Protein AF-A0A957XP35-F1 (afdb_monomer)

Sequence (167 aa):
SVAVTVGDAKPIFTEHIADAASSRKVGYGLDSGVEMGPVITKESQERIEGLIAKGAQEGANVLVDGRGKRVTGYENGYFVHPTILDDVNPGGEIAKTEIFGPVLSLMHATDVDEAIALVNNRAYGNQASIFTSSGAVARKFRHEVDAGNVGINIGVAAPMAYFPFSG

Foldseek 3Di:
DEDEAEAPRVPVVLVVVLVVQQPAAEDDPVDPRHDHYADDDLVLLVLLLVLVVQQVVQPWDWSDAQPPDADPPPRVTRHGGAIETEQGDLVDPSVADDSVDNYYYYHYHHHLVRVLVSQQSYPDAQEDEDEDPDPVSLVCSVVRHRHPFYYYNDDDRDDDPVDDRGD

Secondary structure (DSSP, 8-state):
-EEEEETTHHHHHHHHHHHHHHT--BS-TTSTT--B---S-HHHHHHHHHHHHHHHHTT-EEEE--TT---TT-TTS-----EEEES--TTSHHHHS---SSEEEEEEESSHHHHHHHHHSSS--SEEEE--S-HHHHHHHHHH---SEEEES-S--PPPTTS----

pLDDT: mean 96.6, std 2.69, range [80.69, 98.81]

Mean predicted aligned error: 2.86 Å

Radius of gyration: 16.82 Å; Cα contacts (8 Å, |Δi|>4): 288; chains: 1; bounding box: 41×33×40 Å

Structure (mmCIF, N/CA/C/O backbone):
data_AF-A0A957XP35-F1
#
_entry.id   AF-A0A957XP35-F1
#
loop_
_atom_site.group_PDB
_atom_site.id
_atom_site.type_symbol
_atom_site.label_atom_id
_atom_site.label_alt_id
_atom_site.label_comp_id
_atom_site.label_asym_id
_atom_site.label_entity_id
_atom_site.label_seq_id
_atom_site.pdbx_PDB_ins_code
_atom_site.Cartn_x
_atom_site.Cartn_y
_atom_site.Cartn_z
_atom_site.occupancy
_atom_site.B_iso_or_equiv
_atom_site.auth_seq_id
_atom_site.auth_comp_id
_atom_site.auth_asym_id
_atom_site.auth_atom_id
_atom_site.pdbx_PDB_model_num
ATOM 1 N N . SER A 1 1 ? 0.985 1.508 2.612 1.00 87.75 1 SER A N 1
ATOM 2 C CA . SER A 1 1 ? 1.912 0.934 1.609 1.00 87.75 1 SER A CA 1
ATOM 3 C C . SER A 1 1 ? 1.555 1.490 0.241 1.00 87.75 1 SER A C 1
ATOM 5 O O . SER A 1 1 ? 0.508 2.122 0.122 1.00 87.75 1 SER A O 1
ATOM 7 N N . VAL A 1 2 ? 2.403 1.289 -0.773 1.00 96.44 2 VAL A N 1
ATOM 8 C CA . VAL A 1 2 ? 2.117 1.720 -2.150 1.00 96.44 2 VAL A CA 1
ATOM 9 C C . VAL A 1 2 ? 2.261 0.540 -3.099 1.00 96.44 2 VAL A C 1
ATOM 11 O O . VAL A 1 2 ? 3.255 -0.178 -3.024 1.00 96.44 2 VAL A O 1
ATOM 14 N N . ALA A 1 3 ? 1.271 0.341 -3.965 1.00 97.69 3 ALA A N 1
ATOM 15 C CA . ALA A 1 3 ? 1.340 -0.589 -5.083 1.00 97.69 3 ALA A CA 1
ATOM 16 C C . ALA A 1 3 ? 1.424 0.205 -6.389 1.00 97.69 3 ALA A C 1
ATOM 18 O O . ALA A 1 3 ? 0.659 1.144 -6.601 1.00 97.69 3 ALA A O 1
ATOM 19 N N . VAL A 1 4 ? 2.360 -0.179 -7.256 1.00 98.25 4 VAL A N 1
ATOM 20 C CA . VAL A 1 4 ? 2.531 0.424 -8.580 1.00 98.25 4 VAL A CA 1
ATOM 21 C C . VAL A 1 4 ? 2.103 -0.599 -9.625 1.00 98.25 4 VAL A C 1
ATOM 23 O O . VAL A 1 4 ? 2.729 -1.650 -9.754 1.00 98.25 4 VAL A O 1
ATOM 26 N N . THR A 1 5 ? 1.026 -0.325 -10.356 1.00 98.38 5 THR A N 1
ATOM 27 C CA . THR A 1 5 ? 0.616 -1.175 -11.484 1.00 98.38 5 THR A CA 1
ATOM 28 C C . THR A 1 5 ? 1.374 -0.762 -12.738 1.00 98.38 5 THR A C 1
ATOM 30 O O . THR A 1 5 ? 1.548 0.435 -12.960 1.00 98.38 5 THR A O 1
ATOM 33 N N . VAL A 1 6 ? 1.753 -1.717 -13.588 1.00 98.38 6 VAL A N 1
ATOM 34 C CA . VAL A 1 6 ? 2.507 -1.449 -14.822 1.00 98.38 6 VAL A CA 1
ATOM 35 C C . VAL A 1 6 ? 1.667 -1.777 -16.053 1.00 98.38 6 VAL A C 1
ATOM 37 O O . VAL A 1 6 ? 1.181 -2.904 -16.176 1.00 98.38 6 VAL A O 1
ATOM 40 N N . GLY A 1 7 ? 1.507 -0.809 -16.957 1.00 97.12 7 GLY A N 1
ATOM 41 C CA . GLY A 1 7 ? 0.762 -0.963 -18.208 1.00 97.12 7 GLY A CA 1
ATOM 42 C C . GLY A 1 7 ? -0.651 -1.512 -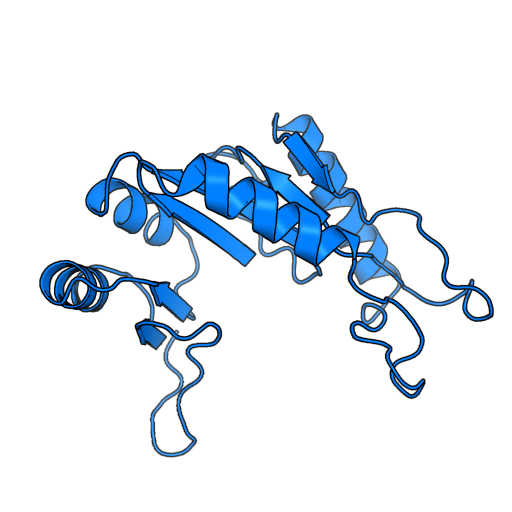17.987 1.00 97.12 7 GLY A C 1
ATOM 43 O O . GLY A 1 7 ? -1.409 -1.016 -17.150 1.00 97.12 7 GLY A O 1
ATOM 44 N N . ASP A 1 8 ? -0.983 -2.590 -18.696 1.00 96.56 8 ASP A N 1
ATOM 45 C CA . ASP A 1 8 ? -2.318 -3.206 -18.693 1.00 96.56 8 ASP A CA 1
ATOM 46 C C . ASP A 1 8 ? -2.717 -3.855 -17.355 1.00 96.56 8 ASP A C 1
ATOM 48 O O . ASP A 1 8 ? -3.860 -4.281 -17.185 1.00 96.56 8 ASP A O 1
ATOM 52 N N . ALA A 1 9 ? -1.810 -3.914 -16.373 1.00 97.25 9 ALA A N 1
ATOM 53 C CA . ALA A 1 9 ? -2.146 -4.391 -15.036 1.00 97.25 9 ALA A CA 1
ATOM 54 C C . ALA A 1 9 ? -3.097 -3.441 -14.290 1.00 97.25 9 ALA A C 1
ATOM 56 O O . ALA A 1 9 ? -3.816 -3.905 -13.406 1.00 97.25 9 ALA A O 1
ATOM 57 N N . LYS A 1 10 ? -3.113 -2.139 -14.630 1.00 97.62 10 LYS A N 1
ATOM 58 C CA . LYS A 1 10 ? -3.917 -1.113 -13.941 1.00 97.62 10 LYS A CA 1
ATOM 59 C C . LYS A 1 10 ? -5.382 -1.529 -13.733 1.00 97.62 10 LYS A C 1
ATOM 61 O O . LYS A 1 10 ? -5.773 -1.663 -12.578 1.00 97.62 10 LYS A O 1
ATOM 66 N N . PRO A 1 11 ? -6.196 -1.750 -14.784 1.00 97.12 11 PRO A N 1
ATOM 67 C CA . PRO A 1 11 ? -7.628 -1.992 -14.612 1.00 97.12 11 PRO A CA 1
ATOM 68 C C . PRO A 1 11 ? -7.916 -3.234 -13.760 1.00 97.12 11 PRO A C 1
ATOM 70 O O . PRO A 1 11 ? -8.634 -3.144 -12.768 1.00 97.12 11 PRO A O 1
ATOM 73 N N . ILE A 1 12 ? -7.297 -4.366 -14.107 1.00 97.44 12 ILE A N 1
ATOM 74 C CA . ILE A 1 12 ? -7.547 -5.660 -13.459 1.00 97.44 12 ILE A CA 1
ATOM 75 C C . ILE A 1 12 ? -7.100 -5.627 -11.993 1.00 97.44 12 ILE A C 1
ATOM 77 O O . ILE A 1 12 ? -7.814 -6.097 -11.109 1.00 97.44 12 ILE A O 1
ATOM 81 N N . PHE A 1 13 ? -5.920 -5.069 -11.709 1.00 98.19 13 PHE A N 1
ATOM 82 C CA . PHE A 1 13 ? -5.415 -5.012 -10.341 1.00 98.19 13 PHE A CA 1
ATOM 83 C C . PHE A 1 13 ? -6.251 -4.074 -9.469 1.00 98.19 13 PHE A C 1
ATOM 85 O O . PHE A 1 13 ? -6.608 -4.458 -8.356 1.00 98.19 13 PHE A O 1
ATOM 92 N N . THR A 1 14 ? -6.570 -2.873 -9.964 1.00 98.44 14 THR A N 1
ATOM 93 C CA . THR A 1 14 ? -7.348 -1.874 -9.219 1.00 98.44 14 THR A CA 1
ATOM 94 C C . THR A 1 14 ? -8.735 -2.405 -8.844 1.00 98.44 14 THR A C 1
ATOM 96 O O . THR A 1 14 ? -9.150 -2.241 -7.698 1.00 98.44 14 THR A O 1
ATOM 99 N N . GLU A 1 15 ? -9.422 -3.092 -9.761 1.00 98.06 15 GLU A N 1
ATOM 100 C CA . GLU A 1 15 ? -10.721 -3.722 -9.487 1.00 98.06 15 GLU A CA 1
ATOM 101 C C . GLU A 1 15 ? -10.600 -4.801 -8.400 1.00 98.06 15 GLU A C 1
ATOM 103 O O . GLU A 1 15 ? -11.212 -4.696 -7.336 1.00 98.06 15 GLU A O 1
ATOM 108 N N . HIS A 1 16 ? -9.731 -5.794 -8.603 1.00 98.31 16 HIS A N 1
ATOM 109 C CA . HIS A 1 16 ? -9.613 -6.913 -7.669 1.00 98.31 16 HIS A CA 1
ATOM 110 C C . HIS A 1 16 ? -9.121 -6.505 -6.278 1.00 98.31 16 HIS A C 1
ATOM 112 O O . HIS A 1 16 ? -9.540 -7.102 -5.282 1.00 98.31 16 HIS A O 1
ATOM 118 N N . ILE A 1 17 ? -8.230 -5.513 -6.173 1.00 98.19 17 ILE A N 1
ATOM 119 C CA . ILE A 1 17 ? -7.739 -5.063 -4.868 1.00 98.19 17 ILE A CA 1
ATOM 120 C C . ILE A 1 17 ? -8.793 -4.251 -4.112 1.00 98.19 17 ILE A C 1
ATOM 122 O O . ILE A 1 17 ? -8.878 -4.370 -2.888 1.00 98.19 17 ILE A O 1
ATOM 126 N N . ALA A 1 18 ? -9.621 -3.475 -4.821 1.00 98.44 18 ALA A N 1
ATOM 127 C CA . ALA A 1 18 ? -10.758 -2.776 -4.233 1.00 98.44 18 ALA A CA 1
ATOM 128 C C . ALA A 1 18 ? -11.814 -3.769 -3.731 1.00 98.44 18 ALA A C 1
ATOM 130 O O . ALA A 1 18 ? -12.233 -3.675 -2.574 1.00 98.44 18 ALA A O 1
ATOM 131 N N . ASP A 1 19 ? -12.156 -4.776 -4.536 1.00 98.38 19 ASP A N 1
ATOM 132 C CA . ASP A 1 19 ? -13.076 -5.844 -4.140 1.00 98.38 19 ASP A CA 1
ATOM 133 C C . ASP A 1 19 ? -12.573 -6.572 -2.893 1.00 98.38 19 ASP A C 1
ATOM 135 O O . ASP A 1 19 ? -13.279 -6.639 -1.883 1.00 98.38 19 ASP A O 1
ATOM 139 N N . ALA A 1 20 ? -11.317 -7.030 -2.917 1.00 98.12 20 ALA A N 1
ATOM 140 C CA . ALA A 1 20 ? -10.704 -7.723 -1.792 1.00 98.12 20 ALA A CA 1
ATOM 141 C C . ALA A 1 20 ? -10.678 -6.859 -0.523 1.00 98.12 20 ALA A C 1
ATOM 143 O O . ALA A 1 20 ? -10.928 -7.369 0.568 1.00 98.12 20 ALA A O 1
ATOM 144 N N . ALA A 1 21 ? -10.391 -5.559 -0.640 1.00 98.25 21 ALA A N 1
ATOM 145 C CA . ALA A 1 21 ? -10.410 -4.633 0.489 1.00 98.25 21 ALA A CA 1
ATOM 146 C C . ALA A 1 21 ? -11.827 -4.432 1.045 1.00 98.25 21 ALA A C 1
ATOM 148 O O . ALA A 1 21 ? -12.009 -4.414 2.263 1.00 98.25 21 ALA A O 1
ATOM 149 N N . SER A 1 22 ? -12.831 -4.320 0.172 1.00 97.62 22 SER A N 1
ATOM 150 C CA . SER A 1 22 ? -14.226 -4.096 0.560 1.00 97.62 22 SER A CA 1
ATOM 151 C C . SER A 1 22 ? -14.850 -5.292 1.291 1.00 97.62 22 SER A C 1
ATOM 153 O O . SER A 1 22 ? -15.688 -5.099 2.172 1.00 97.62 22 SER A O 1
ATOM 155 N N . SER A 1 23 ? -14.414 -6.517 0.972 1.00 97.06 23 SER A N 1
ATOM 156 C CA . SER A 1 23 ? -14.955 -7.754 1.547 1.00 97.06 23 SER A CA 1
ATOM 157 C C . SER A 1 23 ? -14.281 -8.197 2.850 1.00 97.06 23 SER A C 1
ATOM 159 O O . SER A 1 23 ? -14.735 -9.163 3.466 1.00 97.06 23 SER A O 1
ATOM 161 N N . ARG A 1 24 ? -13.189 -7.542 3.266 1.00 97.19 24 ARG A N 1
ATOM 162 C CA . ARG A 1 24 ? -12.431 -7.910 4.473 1.00 97.19 24 ARG A CA 1
ATOM 163 C C . ARG A 1 24 ? -13.280 -7.776 5.731 1.00 97.19 24 ARG A C 1
ATOM 165 O O . ARG A 1 24 ? -13.844 -6.718 6.013 1.00 97.19 24 ARG A O 1
ATOM 172 N N . LYS A 1 25 ? -13.285 -8.826 6.550 1.00 97.25 25 LYS A N 1
ATOM 173 C CA . LYS A 1 25 ? -13.982 -8.828 7.842 1.00 97.25 25 LYS A CA 1
ATOM 174 C C . LYS A 1 25 ? -13.139 -8.157 8.924 1.00 97.25 25 LYS A C 1
ATOM 176 O O . LYS A 1 25 ? -12.152 -8.724 9.393 1.00 97.25 25 LYS A O 1
ATOM 181 N N . VAL A 1 26 ? -13.548 -6.958 9.331 1.00 98.00 26 VAL A N 1
ATOM 182 C CA . VAL A 1 26 ? -12.927 -6.204 10.430 1.00 98.00 26 VAL A CA 1
ATOM 183 C C . VAL A 1 26 ? -13.683 -6.463 11.729 1.00 98.00 26 VAL A C 1
ATOM 185 O O . VAL A 1 26 ? -14.911 -6.391 11.752 1.00 98.00 26 VAL A O 1
ATOM 188 N N . GLY A 1 27 ? -12.969 -6.757 12.814 1.00 97.69 27 GLY A N 1
ATOM 189 C CA . GLY A 1 27 ? -13.602 -7.052 14.097 1.00 97.69 27 GLY A CA 1
ATOM 190 C C . GLY A 1 27 ? -12.624 -7.360 15.224 1.00 97.69 27 GLY A C 1
ATOM 191 O O . GLY A 1 27 ? -11.437 -7.039 15.151 1.00 97.69 27 GLY A O 1
ATOM 192 N N . TYR A 1 28 ? -13.120 -7.985 16.290 1.00 96.50 28 TYR A N 1
ATOM 193 C CA . TYR A 1 28 ? -12.276 -8.419 17.396 1.00 96.50 28 TYR A CA 1
ATOM 194 C C . TYR A 1 28 ? -11.393 -9.594 16.976 1.00 96.50 28 TYR A C 1
ATOM 196 O O . TYR A 1 28 ? -11.875 -10.610 16.491 1.00 96.50 28 TYR A O 1
ATOM 204 N N . GLY A 1 29 ? -10.079 -9.460 17.162 1.00 95.69 29 GLY A N 1
ATOM 205 C CA . GLY A 1 29 ? -9.103 -10.384 16.573 1.00 95.69 29 GLY A CA 1
ATOM 206 C C . GLY A 1 29 ? -9.158 -11.831 17.077 1.00 95.69 29 GLY A C 1
ATOM 207 O O . GLY A 1 29 ? -8.514 -12.683 16.474 1.00 95.69 29 GLY A O 1
ATOM 208 N N . LEU A 1 30 ? -9.889 -12.122 18.160 1.00 96.00 30 LEU A N 1
ATOM 209 C CA . LEU A 1 30 ? -10.095 -13.497 18.634 1.00 96.00 30 LEU A CA 1
ATOM 210 C C . LEU A 1 30 ? -11.367 -14.145 18.069 1.00 96.00 30 LEU A C 1
ATOM 212 O O . LEU A 1 30 ? -11.556 -15.349 18.245 1.00 96.00 30 LEU A O 1
ATOM 216 N N . ASP A 1 31 ? -12.225 -13.381 17.392 1.00 96.25 31 ASP A N 1
ATOM 217 C CA . ASP A 1 31 ? -13.447 -13.910 16.798 1.00 96.25 31 ASP A CA 1
ATOM 218 C C . ASP A 1 31 ? -13.140 -14.676 15.508 1.00 96.25 31 ASP A C 1
ATOM 220 O O . ASP A 1 31 ? -12.350 -14.260 14.656 1.00 96.25 31 ASP A O 1
ATOM 224 N N . SER A 1 32 ? -13.809 -15.817 15.338 1.00 96.62 32 SER A N 1
ATOM 225 C CA . SER A 1 32 ? -13.629 -16.651 14.152 1.00 96.62 32 SER A CA 1
ATOM 226 C C . SER A 1 32 ? -14.035 -15.904 12.880 1.00 96.62 32 SER A C 1
ATOM 228 O O . SER A 1 32 ? -15.123 -15.336 12.783 1.00 96.62 32 SER A O 1
ATOM 230 N N . GLY A 1 33 ? -13.161 -15.940 11.875 1.00 95.69 33 GLY A N 1
ATOM 231 C CA . GLY A 1 33 ? -13.403 -15.313 10.579 1.00 95.69 33 GLY A CA 1
ATOM 232 C C . GLY A 1 33 ? -13.141 -13.808 10.537 1.00 95.69 33 GLY A C 1
ATOM 233 O O . GLY A 1 33 ? -13.310 -13.232 9.466 1.00 95.69 33 GLY A O 1
ATOM 234 N N . VAL A 1 34 ? -12.720 -13.175 11.638 1.00 97.50 34 VAL A N 1
ATOM 235 C CA . VAL A 1 34 ? -12.140 -11.828 11.587 1.00 97.50 34 VAL A CA 1
ATOM 236 C C . VAL A 1 34 ? -10.774 -11.901 10.913 1.00 97.50 34 VAL A C 1
ATOM 238 O O . VAL A 1 34 ? -9.939 -12.742 11.236 1.00 97.50 34 VAL A O 1
ATOM 241 N N . GLU A 1 35 ? -10.554 -11.008 9.956 1.00 97.69 35 GLU A N 1
ATOM 242 C CA . GLU A 1 35 ? -9.339 -10.956 9.144 1.00 97.69 35 GLU A CA 1
ATOM 243 C C . GLU A 1 35 ? -8.467 -9.740 9.469 1.00 97.69 35 GLU A C 1
ATOM 245 O O . GLU A 1 35 ? -7.293 -9.707 9.104 1.00 97.69 35 GLU A O 1
ATOM 250 N N . MET A 1 36 ? -9.036 -8.723 10.121 1.00 97.75 36 MET A N 1
ATOM 251 C CA . MET A 1 36 ? -8.339 -7.489 10.469 1.00 97.75 36 MET A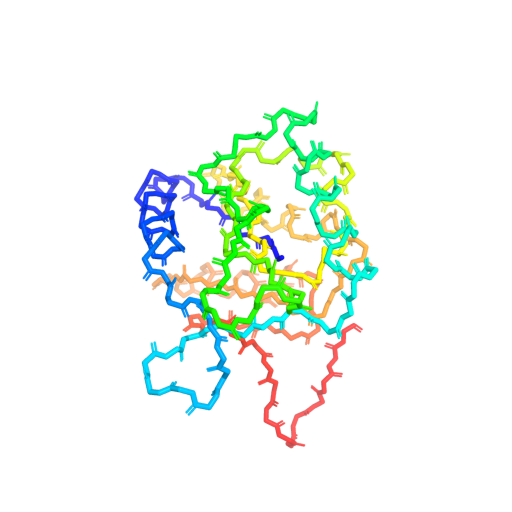 CA 1
ATOM 252 C C . MET A 1 36 ? -8.867 -6.910 11.787 1.00 97.75 36 MET A C 1
ATOM 254 O O . MET A 1 36 ? -10.074 -6.768 11.979 1.00 97.75 36 MET A O 1
ATOM 258 N N . GLY A 1 37 ? -7.945 -6.589 12.696 1.00 97.62 37 GLY A N 1
ATOM 259 C CA . GLY A 1 37 ? -8.237 -5.993 14.001 1.00 97.62 37 GLY A CA 1
ATOM 260 C C . GLY A 1 37 ? -8.210 -4.457 14.002 1.00 97.62 37 GLY A C 1
ATOM 261 O O . GLY A 1 37 ? -8.093 -3.836 12.943 1.00 97.62 37 GLY A O 1
ATOM 262 N N . PRO A 1 38 ? -8.305 -3.830 15.189 1.00 97.75 38 PRO A N 1
ATOM 263 C CA . PRO A 1 38 ? -8.180 -2.383 15.333 1.00 97.75 38 PRO A CA 1
ATOM 264 C C . PRO A 1 38 ? -6.729 -1.919 15.140 1.00 97.75 38 PRO A C 1
ATOM 266 O O . PRO A 1 38 ? -5.785 -2.710 15.213 1.00 97.75 38 PRO A O 1
ATOM 269 N N . VAL A 1 39 ? -6.547 -0.612 14.957 1.00 98.19 39 VAL A N 1
ATOM 270 C CA . VAL A 1 39 ? -5.239 0.032 15.114 1.00 98.19 39 VAL A CA 1
ATOM 271 C C . VAL A 1 39 ? -4.926 0.256 16.598 1.00 98.19 39 VAL A C 1
ATOM 273 O O . VAL A 1 39 ? -5.785 0.107 17.466 1.00 98.19 39 VAL A O 1
ATOM 276 N N . ILE A 1 40 ? -3.667 0.572 16.905 1.00 97.81 40 ILE A N 1
ATOM 277 C CA . ILE A 1 40 ? -3.137 0.474 18.272 1.00 97.81 40 ILE A CA 1
ATOM 278 C C . ILE A 1 40 ? -3.742 1.484 19.258 1.00 97.81 40 ILE A C 1
ATOM 280 O O . ILE A 1 40 ? -4.021 1.129 20.402 1.00 97.81 40 ILE A O 1
ATOM 284 N N . THR A 1 41 ? -3.955 2.730 18.833 1.00 98.06 41 THR A N 1
ATOM 285 C CA . THR A 1 41 ? -4.484 3.805 19.684 1.00 98.06 41 THR A CA 1
ATOM 286 C C . THR A 1 41 ? -5.452 4.704 18.923 1.00 98.06 41 THR A C 1
ATOM 288 O O . THR A 1 41 ? -5.503 4.691 17.689 1.00 98.06 41 THR A O 1
ATOM 291 N N . LYS A 1 42 ? -6.190 5.531 19.667 1.00 97.38 42 LYS A N 1
ATOM 292 C CA . LYS A 1 42 ? -7.071 6.558 19.110 1.00 97.38 42 LYS A CA 1
ATOM 293 C C . LYS A 1 42 ? -6.302 7.573 18.259 1.00 97.38 42 LYS A C 1
ATOM 295 O O . LYS A 1 42 ? -6.745 7.913 17.1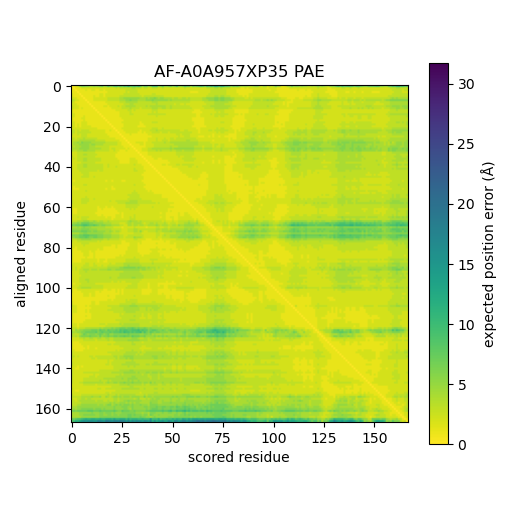71 1.00 97.38 42 LYS A O 1
ATOM 300 N N . GLU A 1 43 ? -5.125 8.001 18.702 1.00 98.44 43 GLU A N 1
ATOM 301 C CA . GLU A 1 43 ? -4.278 8.939 17.956 1.00 98.44 43 GLU A CA 1
ATOM 302 C C . GLU A 1 43 ? -3.816 8.324 16.629 1.00 98.44 43 GLU A C 1
ATOM 304 O O . GLU A 1 43 ? -3.749 9.009 15.610 1.00 98.44 43 GLU A O 1
ATOM 309 N N . SER A 1 44 ? -3.534 7.013 16.616 1.00 98.19 44 SER A N 1
ATOM 310 C CA . SER A 1 44 ? -3.229 6.285 15.382 1.00 98.19 44 SER A CA 1
ATOM 311 C C . SER A 1 44 ? -4.431 6.270 14.437 1.00 98.19 44 SER A C 1
ATOM 313 O O . SER A 1 44 ? -4.251 6.551 13.253 1.00 98.19 44 SER A O 1
ATOM 315 N N . GLN A 1 45 ? -5.637 6.002 14.949 1.00 98.19 45 GLN A N 1
ATOM 316 C CA . GLN A 1 45 ? -6.879 6.052 14.172 1.00 98.19 45 GLN A CA 1
ATOM 317 C C . GLN A 1 45 ? -7.083 7.443 13.557 1.00 98.19 45 GLN A C 1
ATOM 319 O O . GLN A 1 45 ? -7.171 7.557 12.337 1.00 98.19 45 GLN A O 1
ATOM 324 N N . GLU A 1 46 ? -7.063 8.499 14.371 1.00 98.31 46 GLU A N 1
ATOM 325 C CA . GLU A 1 46 ? -7.256 9.885 13.924 1.00 98.31 46 GLU A CA 1
ATOM 326 C C . GLU A 1 46 ? -6.207 10.309 12.885 1.00 98.31 46 GLU A C 1
ATOM 328 O O . GLU A 1 46 ? -6.548 10.916 11.867 1.00 98.31 46 GLU A O 1
ATOM 333 N N . ARG A 1 47 ? -4.933 9.936 13.084 1.00 98.44 47 ARG A N 1
ATOM 334 C CA . ARG A 1 47 ? -3.861 10.210 12.115 1.00 98.44 47 ARG A CA 1
ATOM 335 C C . ARG A 1 47 ? -4.124 9.527 10.776 1.00 98.44 47 ARG A C 1
ATOM 337 O O . ARG A 1 47 ? -3.960 10.154 9.732 1.00 98.44 47 ARG A O 1
ATOM 344 N N . ILE A 1 48 ? -4.513 8.253 10.796 1.00 98.56 48 ILE A N 1
ATOM 345 C CA . ILE A 1 48 ? -4.784 7.485 9.576 1.00 98.56 48 ILE A CA 1
ATOM 346 C C . ILE A 1 48 ? -5.983 8.080 8.834 1.00 98.56 48 ILE A C 1
ATOM 348 O O . ILE A 1 48 ? -5.881 8.342 7.637 1.00 98.56 48 ILE A O 1
ATOM 352 N N . GLU A 1 49 ? -7.093 8.351 9.522 1.00 98.44 49 GLU A N 1
ATOM 353 C CA . GLU A 1 49 ? -8.282 8.945 8.900 1.00 98.44 49 GLU A CA 1
ATOM 354 C C . GLU A 1 49 ? -8.002 10.345 8.329 1.00 98.44 49 GLU A C 1
ATOM 356 O O . GLU A 1 49 ? -8.483 10.678 7.239 1.00 98.44 49 GLU A O 1
ATOM 361 N N . GLY A 1 50 ? -7.168 11.134 9.014 1.00 98.44 50 GLY A N 1
ATOM 362 C CA . GLY A 1 50 ? -6.678 12.423 8.528 1.00 98.44 50 GLY A CA 1
ATOM 363 C C . GLY A 1 50 ? -5.843 12.303 7.251 1.00 98.44 50 GLY A C 1
ATOM 364 O O . GLY A 1 50 ? -6.059 13.059 6.305 1.00 98.44 50 GLY A O 1
ATOM 365 N N . LEU A 1 51 ? -4.944 11.317 7.170 1.00 98.50 51 LEU A N 1
ATOM 366 C CA . LEU A 1 51 ? -4.150 11.053 5.963 1.00 98.50 51 LEU A CA 1
ATOM 367 C C . LEU A 1 51 ? -5.014 10.558 4.795 1.00 98.50 51 LEU A C 1
ATOM 369 O O . LEU A 1 51 ? -4.797 10.963 3.657 1.00 98.50 51 LEU A O 1
ATOM 373 N N . ILE A 1 52 ? -6.046 9.753 5.053 1.00 98.50 52 ILE A N 1
ATOM 374 C CA . ILE A 1 52 ? -7.016 9.368 4.015 1.00 98.50 52 ILE A CA 1
ATOM 375 C C . ILE A 1 52 ? -7.733 10.615 3.473 1.00 98.50 52 ILE A C 1
ATOM 377 O O . ILE A 1 52 ? -7.841 10.793 2.260 1.00 98.50 52 ILE A O 1
ATOM 381 N N . ALA A 1 53 ? -8.185 11.511 4.360 1.00 98.25 53 ALA A N 1
ATOM 382 C CA . ALA A 1 53 ? -8.815 12.767 3.956 1.00 98.25 53 ALA A CA 1
ATOM 383 C C . ALA A 1 53 ? -7.865 13.654 3.140 1.00 98.25 53 ALA A C 1
ATOM 385 O O . ALA A 1 53 ? -8.273 14.224 2.129 1.00 98.25 53 ALA A O 1
ATOM 386 N N . LYS A 1 54 ? -6.597 13.737 3.549 1.00 98.31 54 LYS A N 1
ATOM 387 C CA . LYS A 1 54 ? -5.558 14.466 2.825 1.00 98.31 54 LYS A CA 1
ATOM 388 C C . LYS A 1 54 ? -5.319 13.879 1.432 1.00 98.31 54 LYS A C 1
ATOM 390 O O . LYS A 1 54 ? -5.245 14.644 0.481 1.00 98.31 54 LYS A O 1
ATOM 395 N N . GLY A 1 55 ? -5.284 12.554 1.284 1.00 97.88 55 GLY A N 1
ATOM 396 C CA . GLY A 1 55 ? -5.159 11.905 -0.027 1.00 97.88 55 GLY A CA 1
ATOM 397 C C . GLY A 1 55 ? -6.278 12.287 -0.986 1.00 97.88 55 GLY A C 1
ATOM 398 O O . GLY A 1 55 ? -6.007 12.666 -2.122 1.00 97.88 55 GLY A O 1
ATOM 399 N N . ALA A 1 56 ? -7.521 12.292 -0.501 1.00 97.88 56 ALA A N 1
ATOM 400 C CA . ALA A 1 56 ? -8.660 12.765 -1.285 1.00 97.88 56 ALA A CA 1
ATOM 401 C C . ALA A 1 56 ? -8.526 14.252 -1.674 1.00 97.88 56 ALA A C 1
ATOM 403 O O . ALA A 1 56 ? -8.828 14.630 -2.802 1.00 97.88 56 ALA A O 1
ATOM 404 N N . GLN A 1 57 ? -8.033 15.102 -0.764 1.00 98.06 57 GLN A N 1
ATOM 405 C CA . GLN A 1 57 ? -7.775 16.523 -1.048 1.00 98.06 57 GLN A CA 1
ATOM 406 C C . GLN A 1 57 ? -6.647 16.735 -2.069 1.00 98.06 57 GLN A C 1
ATOM 408 O O . GLN A 1 57 ? -6.677 17.710 -2.814 1.00 98.06 57 GLN A O 1
ATOM 413 N N . GLU A 1 58 ? -5.664 15.835 -2.114 1.00 97.56 58 GLU A N 1
ATOM 414 C CA . GLU A 1 58 ? -4.576 15.835 -3.101 1.00 97.56 58 GLU A CA 1
ATOM 415 C C . GLU A 1 58 ? -4.998 15.292 -4.476 1.00 97.56 58 GLU A C 1
ATOM 417 O O . GLU A 1 58 ? -4.186 15.289 -5.400 1.00 97.56 58 GLU A O 1
ATOM 422 N N . GLY A 1 59 ? -6.260 14.874 -4.624 1.00 97.62 59 GLY A N 1
ATOM 423 C CA . GLY A 1 59 ? -6.841 14.413 -5.884 1.00 97.62 59 GLY A CA 1
ATOM 424 C C . GLY A 1 59 ? -6.878 12.896 -6.061 1.00 97.62 59 GLY A C 1
ATOM 425 O O . GLY A 1 59 ? -7.292 12.443 -7.122 1.00 97.62 59 GLY A O 1
ATOM 426 N N . ALA A 1 60 ? -6.487 12.110 -5.051 1.00 98.31 60 ALA A N 1
ATOM 427 C CA . ALA A 1 60 ? -6.612 10.657 -5.118 1.00 98.31 60 ALA A CA 1
ATOM 428 C C . ALA A 1 60 ? -8.087 10.224 -5.083 1.00 98.31 60 ALA A C 1
ATOM 430 O O . ALA A 1 60 ? -8.897 10.757 -4.316 1.00 98.31 60 ALA A O 1
ATOM 431 N N . ASN A 1 61 ? -8.422 9.194 -5.855 1.00 98.38 61 ASN A N 1
ATOM 432 C CA . ASN A 1 61 ? -9.748 8.591 -5.847 1.00 98.38 61 ASN A CA 1
ATOM 433 C C . ASN A 1 61 ? -9.875 7.626 -4.664 1.00 98.38 61 ASN A C 1
ATOM 435 O O . ASN A 1 61 ? -9.127 6.658 -4.552 1.00 98.38 61 ASN A O 1
ATOM 439 N N . VAL A 1 62 ? -10.843 7.847 -3.778 1.00 98.44 62 VAL A N 1
ATOM 440 C CA . VAL A 1 62 ? -11.101 6.929 -2.657 1.00 98.44 62 VAL A CA 1
ATOM 441 C C . VAL A 1 62 ? -12.016 5.800 -3.139 1.00 98.44 62 VAL A C 1
ATOM 443 O O . VAL A 1 62 ? -13.236 5.930 -3.091 1.00 98.44 62 VAL A O 1
ATOM 446 N N . LEU A 1 63 ? -11.435 4.702 -3.632 1.00 98.44 63 LEU A N 1
ATOM 447 C CA . LEU A 1 63 ? -12.199 3.566 -4.175 1.00 98.44 63 LEU A CA 1
ATOM 448 C C . LEU A 1 63 ? -12.893 2.752 -3.082 1.00 98.44 63 LEU A C 1
ATOM 450 O O . LEU A 1 63 ? -14.010 2.275 -3.256 1.00 98.44 63 LEU A O 1
ATOM 454 N N . VAL A 1 64 ? -12.227 2.608 -1.937 1.00 98.62 64 VAL A N 1
ATOM 455 C CA . VAL A 1 64 ? -12.790 2.002 -0.730 1.00 98.62 64 VAL A CA 1
ATOM 456 C C . VAL A 1 64 ? -12.480 2.940 0.418 1.00 98.62 64 VAL A C 1
ATOM 458 O O . VAL A 1 64 ? -11.312 3.243 0.644 1.00 98.62 64 VAL A O 1
ATOM 461 N N . ASP A 1 65 ? -13.506 3.395 1.135 1.00 98.38 65 ASP A N 1
ATOM 462 C CA . ASP A 1 65 ? -13.346 4.272 2.295 1.00 98.38 65 ASP A CA 1
ATOM 463 C C . ASP A 1 65 ? -13.532 3.482 3.594 1.00 98.38 65 ASP A C 1
ATOM 465 O O . ASP A 1 65 ? -14.598 2.908 3.866 1.00 98.38 65 ASP A O 1
ATOM 469 N N . GLY 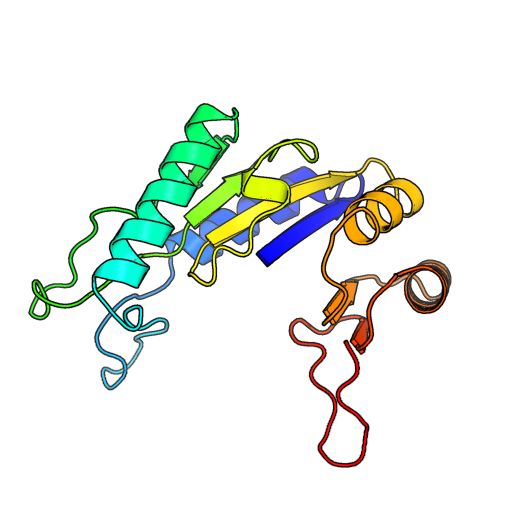A 1 66 ? -12.464 3.412 4.384 1.00 97.62 66 GLY A N 1
ATOM 470 C CA . GLY A 1 66 ? -12.440 2.689 5.644 1.00 97.62 66 GLY A CA 1
ATOM 471 C C . GLY A 1 66 ? -12.728 3.529 6.889 1.00 97.62 66 GLY A C 1
ATOM 472 O O . GLY A 1 66 ? -12.750 2.970 7.989 1.00 97.62 66 GLY A O 1
ATOM 473 N N . ARG A 1 67 ? -12.932 4.842 6.738 1.00 97.88 67 ARG A N 1
ATOM 474 C CA . ARG A 1 67 ? -13.093 5.788 7.854 1.00 97.88 67 ARG A CA 1
ATOM 475 C C . ARG A 1 67 ? -14.458 5.686 8.526 1.00 97.88 67 ARG A C 1
ATOM 477 O O . ARG A 1 67 ? -15.453 5.349 7.886 1.00 97.88 67 ARG A O 1
ATOM 484 N N . GLY A 1 68 ? -14.518 6.022 9.815 1.00 93.81 68 GLY A N 1
ATOM 485 C CA . GLY A 1 68 ? -15.766 6.230 10.563 1.00 93.81 68 GLY A CA 1
ATOM 486 C C . GLY A 1 68 ? -16.666 4.996 10.717 1.00 93.81 68 GLY A C 1
ATOM 487 O O . GLY A 1 68 ? -17.799 5.111 11.193 1.00 93.81 68 GLY A O 1
ATOM 488 N N . LYS A 1 69 ? -16.192 3.811 10.320 1.00 92.12 69 LYS A N 1
ATOM 489 C CA . LYS A 1 69 ? -16.936 2.554 10.433 1.00 92.12 69 LYS A CA 1
ATOM 490 C C . LYS A 1 69 ? -16.858 2.014 11.859 1.00 92.12 69 LYS A C 1
ATOM 492 O O . LYS A 1 69 ? -15.810 2.045 12.497 1.00 92.12 69 LYS A O 1
ATOM 497 N N . ARG A 1 70 ? -17.980 1.484 12.346 1.00 90.69 70 ARG A N 1
ATOM 498 C CA . ARG A 1 70 ? -18.106 0.904 13.689 1.00 90.69 70 ARG A CA 1
ATOM 499 C C . ARG A 1 70 ? -18.157 -0.614 13.609 1.00 90.69 70 ARG A C 1
ATOM 501 O O . ARG A 1 70 ? -18.799 -1.159 12.716 1.00 90.69 70 ARG A O 1
ATOM 508 N N . VAL A 1 71 ? -17.531 -1.274 14.577 1.00 94.56 71 VAL A N 1
ATOM 509 C CA . VAL A 1 71 ? -17.664 -2.717 14.799 1.00 94.56 71 VAL A CA 1
ATOM 510 C C . VAL A 1 71 ? -18.669 -2.921 15.928 1.00 94.56 71 VAL A C 1
ATOM 512 O O . VAL A 1 71 ? -18.472 -2.411 17.031 1.00 94.56 71 VAL A O 1
ATOM 515 N N . THR A 1 72 ? -19.760 -3.634 15.646 1.00 92.75 72 THR A N 1
ATOM 516 C CA . THR A 1 72 ? -20.817 -3.921 16.627 1.00 92.75 72 THR A CA 1
ATOM 517 C C . THR A 1 72 ? -20.252 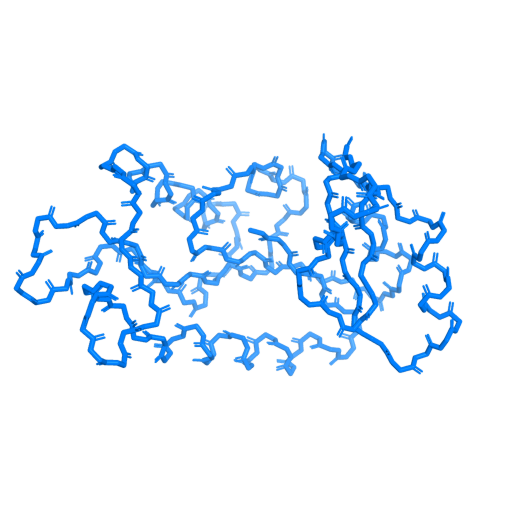-4.643 17.849 1.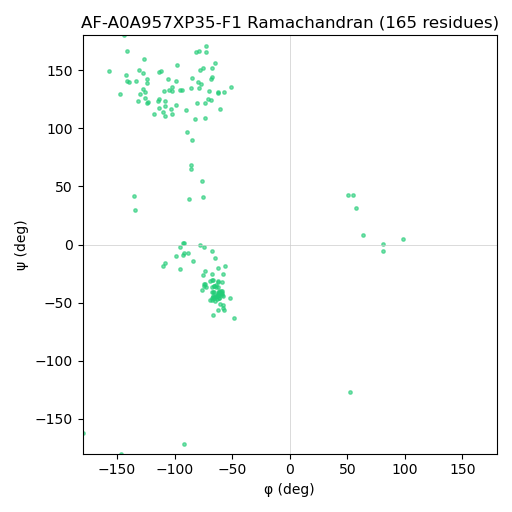00 92.75 72 THR A C 1
ATOM 519 O O . THR A 1 72 ? -19.518 -5.617 17.704 1.00 92.75 72 THR A O 1
ATOM 522 N N . GLY A 1 73 ? -20.596 -4.169 19.049 1.00 94.44 73 GLY A N 1
ATOM 523 C CA . GLY A 1 73 ? -20.099 -4.711 20.319 1.00 94.44 73 GLY A CA 1
ATOM 524 C C . GLY A 1 73 ? -18.702 -4.218 20.715 1.00 94.44 73 GLY A C 1
ATOM 525 O O . GLY A 1 73 ? -18.246 -4.499 21.822 1.00 94.44 73 GLY A O 1
ATOM 526 N N . TYR A 1 74 ? -18.037 -3.461 19.839 1.00 95.19 74 TYR A N 1
ATOM 527 C CA . TYR A 1 74 ? -16.719 -2.872 20.065 1.00 95.19 74 TYR A CA 1
ATOM 528 C C . TYR A 1 74 ? -16.686 -1.406 19.611 1.00 95.19 74 TYR A C 1
ATOM 530 O O . TYR A 1 74 ? -15.713 -0.942 19.018 1.00 95.19 74 TYR A O 1
ATOM 538 N N . GLU A 1 75 ? -17.742 -0.642 19.902 1.00 93.44 75 GLU A N 1
ATOM 539 C CA . GLU A 1 75 ? -17.912 0.745 19.445 1.00 93.44 75 GLU A CA 1
ATOM 540 C C . GLU A 1 75 ? -16.833 1.702 19.977 1.00 93.44 75 GLU A C 1
ATOM 542 O O . GLU A 1 75 ? -16.617 2.761 19.392 1.00 93.44 75 GLU A O 1
ATOM 547 N N . ASN A 1 76 ? -16.156 1.324 21.065 1.00 93.06 76 ASN A N 1
ATOM 548 C CA . ASN A 1 76 ? -15.042 2.071 21.658 1.00 93.06 76 ASN A CA 1
ATOM 549 C C . ASN A 1 76 ? -13.663 1.620 21.138 1.00 93.06 76 ASN A C 1
ATOM 551 O O . ASN A 1 76 ? -12.643 2.111 21.616 1.00 93.06 76 ASN A O 1
ATOM 555 N N . GLY A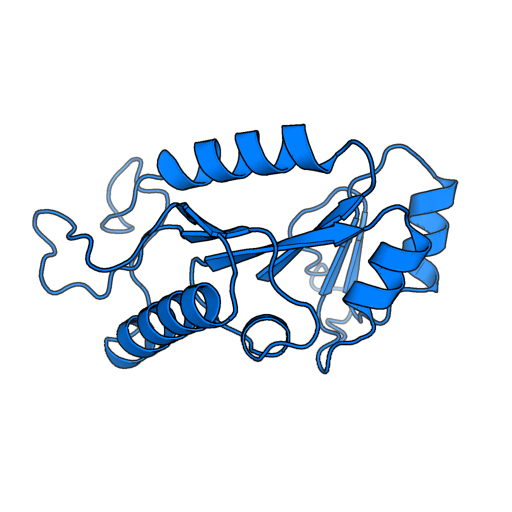 1 77 ? -13.611 0.658 20.212 1.00 95.38 77 GLY A N 1
ATOM 556 C CA . GLY A 1 77 ? -12.368 0.201 19.599 1.00 95.38 77 GLY A CA 1
ATOM 557 C C . GLY A 1 77 ? -11.867 1.157 18.516 1.00 95.38 77 GLY A C 1
ATOM 558 O O . GLY A 1 77 ? -12.646 1.814 17.825 1.00 95.38 77 GLY A O 1
ATOM 559 N N . TYR A 1 78 ? -10.550 1.203 18.334 1.00 97.56 78 TYR A N 1
ATOM 560 C CA . TYR A 1 78 ? -9.891 2.086 17.368 1.00 97.56 78 TYR A CA 1
ATOM 561 C C . TYR A 1 78 ? -9.841 1.426 15.987 1.00 97.56 78 TYR A C 1
ATOM 563 O O . TYR A 1 78 ? -8.786 1.034 15.497 1.00 97.56 78 TYR A O 1
ATOM 571 N N . PHE A 1 79 ? -10.999 1.206 15.373 1.00 98.06 79 PHE A N 1
ATOM 572 C CA . PHE A 1 79 ? -11.075 0.543 14.073 1.00 98.06 79 PHE A CA 1
ATOM 573 C C . PHE A 1 79 ? -10.906 1.529 12.920 1.00 98.06 79 PHE A C 1
ATOM 575 O O . PHE A 1 79 ? -11.558 2.568 12.865 1.00 98.06 79 PHE A O 1
ATOM 582 N N . VAL A 1 80 ? -10.079 1.142 11.953 1.00 98.06 80 VAL A N 1
ATOM 583 C CA . VAL A 1 80 ? -10.052 1.716 10.606 1.00 98.06 80 VAL A CA 1
ATOM 584 C C . VAL A 1 80 ? -10.208 0.537 9.659 1.00 98.06 80 VAL A C 1
ATOM 586 O O . VAL A 1 80 ? -9.488 -0.450 9.792 1.00 98.06 80 VAL A O 1
ATOM 589 N N . HIS A 1 81 ? -11.176 0.585 8.751 1.00 98.25 81 HIS A N 1
ATOM 590 C CA . HIS A 1 81 ? -11.337 -0.487 7.767 1.00 98.25 81 HIS A CA 1
ATOM 591 C C . HIS A 1 81 ? -10.351 -0.303 6.601 1.00 98.25 81 HIS A C 1
ATOM 593 O O . HIS A 1 81 ? -9.776 0.779 6.446 1.00 98.25 81 HIS A O 1
ATOM 599 N N . PRO A 1 82 ? -10.151 -1.329 5.756 1.00 98.62 82 PRO A N 1
ATOM 600 C CA . PRO A 1 82 ? -9.343 -1.191 4.554 1.00 98.62 82 PRO A CA 1
ATOM 601 C C . PRO A 1 82 ? -9.762 0.005 3.704 1.00 98.62 82 PRO A C 1
ATOM 603 O O . PRO A 1 82 ? -10.950 0.239 3.482 1.00 98.62 82 PRO A O 1
ATOM 606 N N . THR A 1 83 ? -8.768 0.755 3.242 1.00 98.81 83 THR A N 1
ATOM 607 C CA . THR A 1 83 ? -8.938 1.912 2.365 1.00 98.81 83 THR A CA 1
ATOM 608 C C . THR A 1 83 ? -8.047 1.761 1.142 1.00 98.81 83 THR A C 1
ATOM 610 O O . THR A 1 83 ? -6.862 1.449 1.280 1.00 98.81 83 THR A O 1
ATOM 613 N N . ILE A 1 84 ? -8.606 2.017 -0.040 1.00 98.81 84 ILE A N 1
ATOM 614 C CA . ILE A 1 84 ? -7.864 2.063 -1.303 1.00 98.81 84 ILE A CA 1
ATOM 615 C C . ILE A 1 84 ? -7.899 3.496 -1.830 1.00 98.81 84 ILE A C 1
ATOM 617 O O . ILE A 1 84 ? -8.973 4.021 -2.126 1.00 98.81 84 ILE A O 1
ATOM 621 N N . LEU A 1 85 ? -6.721 4.111 -1.930 1.00 98.75 85 LEU A N 1
ATOM 622 C CA . LEU A 1 85 ? -6.516 5.406 -2.575 1.00 98.75 85 LEU A CA 1
ATOM 623 C C . LEU A 1 85 ? -5.922 5.156 -3.956 1.00 98.75 85 LEU A C 1
ATOM 625 O O . LEU A 1 85 ? -4.792 4.693 -4.049 1.00 98.75 85 LEU A O 1
ATOM 629 N N . ASP A 1 86 ? -6.668 5.441 -5.009 1.00 98.69 86 ASP A N 1
ATOM 630 C CA . ASP A 1 86 ? -6.240 5.270 -6.394 1.00 98.69 86 ASP A CA 1
ATOM 631 C C . ASP A 1 86 ? -5.745 6.582 -7.004 1.00 98.69 86 ASP A C 1
ATOM 633 O O . ASP A 1 86 ? -6.135 7.665 -6.563 1.00 98.69 86 ASP A O 1
ATOM 637 N N . ASP A 1 87 ? -4.874 6.473 -8.006 1.00 97.81 87 ASP A N 1
ATOM 638 C CA . ASP A 1 87 ? -4.273 7.610 -8.712 1.00 97.81 87 ASP A CA 1
ATOM 639 C C . ASP A 1 87 ? -3.564 8.618 -7.779 1.00 97.81 87 ASP A C 1
ATOM 641 O O . ASP A 1 87 ? -3.694 9.837 -7.894 1.00 97.81 87 ASP A O 1
ATOM 645 N N . VAL A 1 88 ? -2.809 8.108 -6.797 1.00 98.12 88 VAL A N 1
ATOM 646 C CA . VAL A 1 88 ? -2.092 8.961 -5.838 1.00 98.12 88 VAL A CA 1
ATOM 647 C C . VAL A 1 88 ? -0.968 9.719 -6.539 1.00 98.12 88 VAL A C 1
ATOM 649 O O . VAL A 1 88 ? -0.053 9.117 -7.097 1.00 98.12 88 VAL A O 1
ATOM 652 N N . ASN A 1 89 ? -0.978 11.049 -6.423 1.00 95.38 89 ASN A N 1
ATOM 653 C CA . ASN A 1 89 ? 0.065 11.919 -6.962 1.00 95.38 89 ASN A CA 1
ATOM 654 C C . ASN A 1 89 ? 1.447 11.598 -6.343 1.00 95.38 89 ASN A C 1
ATOM 656 O O . ASN A 1 89 ? 1.635 11.853 -5.149 1.00 95.38 89 ASN A O 1
ATOM 660 N N . PRO A 1 90 ? 2.449 11.142 -7.123 1.00 94.38 90 PRO A N 1
ATOM 661 C CA . PRO A 1 90 ? 3.792 10.825 -6.619 1.00 94.38 90 PRO A CA 1
ATOM 662 C C . PRO A 1 90 ? 4.516 11.996 -5.936 1.00 94.38 90 PRO A C 1
ATOM 664 O O . PRO A 1 90 ? 5.384 11.787 -5.088 1.00 94.38 90 PRO A O 1
ATOM 667 N N . GLY A 1 91 ? 4.164 13.238 -6.282 1.00 94.00 91 GLY A N 1
ATOM 668 C CA . GLY A 1 91 ? 4.715 14.444 -5.665 1.00 94.00 91 GLY A CA 1
ATOM 669 C C . GLY A 1 91 ? 4.032 14.865 -4.359 1.00 94.00 91 GLY A C 1
ATOM 670 O O . GLY A 1 91 ? 4.602 15.695 -3.641 1.00 94.00 91 GLY A O 1
ATOM 671 N N . GLY A 1 92 ? 2.854 14.310 -4.057 1.00 94.19 92 GLY A N 1
ATOM 672 C CA . GLY A 1 92 ? 2.009 14.673 -2.917 1.00 94.19 92 GLY A CA 1
ATOM 673 C C . GLY A 1 92 ? 2.539 14.210 -1.559 1.00 94.19 92 GLY A C 1
ATOM 674 O O . GLY A 1 92 ? 3.495 13.436 -1.458 1.00 94.19 92 GLY A O 1
ATOM 675 N N . GLU A 1 93 ? 1.907 14.688 -0.491 1.00 94.44 93 GLU A N 1
ATOM 676 C CA . GLU A 1 93 ? 2.229 14.322 0.888 1.00 94.44 93 GLU A CA 1
ATOM 677 C C . GLU A 1 93 ? 1.918 12.845 1.147 1.00 94.44 93 GLU A C 1
ATOM 679 O O . GLU A 1 93 ? 2.734 12.144 1.751 1.00 94.44 93 GLU A O 1
ATOM 684 N N . ILE A 1 94 ? 0.796 12.333 0.627 1.00 95.38 94 ILE A N 1
ATOM 685 C CA . ILE A 1 94 ? 0.407 10.926 0.819 1.00 95.38 94 ILE A CA 1
ATOM 686 C C . ILE A 1 94 ? 1.378 9.966 0.151 1.00 95.38 94 ILE A C 1
ATOM 688 O O . ILE A 1 94 ? 1.691 8.913 0.707 1.00 95.38 94 ILE A O 1
ATOM 692 N N . ALA A 1 95 ? 1.921 10.344 -1.003 1.00 94.44 95 ALA A N 1
ATOM 693 C CA . ALA A 1 95 ? 2.974 9.573 -1.637 1.00 94.44 95 ALA A CA 1
ATOM 694 C C . ALA A 1 95 ? 4.233 9.489 -0.769 1.00 94.44 95 ALA A C 1
ATOM 696 O O . ALA A 1 95 ? 4.914 8.476 -0.811 1.00 94.44 95 ALA A O 1
ATOM 697 N N . LYS A 1 96 ? 4.554 10.500 0.035 1.00 93.69 96 LYS A N 1
ATOM 698 C CA . LYS A 1 96 ? 5.817 10.567 0.789 1.00 93.69 96 LYS A CA 1
ATOM 699 C C . LYS A 1 96 ? 5.692 10.124 2.244 1.00 93.69 96 LYS A C 1
ATOM 701 O O . LYS A 1 96 ? 6.707 9.947 2.909 1.00 93.69 96 LYS A O 1
ATOM 706 N N . THR A 1 97 ? 4.470 9.932 2.732 1.00 95.12 97 THR A N 1
ATOM 707 C CA . THR A 1 97 ? 4.192 9.688 4.148 1.00 95.12 97 THR A CA 1
ATOM 708 C C . THR A 1 97 ? 3.924 8.216 4.428 1.00 95.12 97 THR A C 1
ATOM 710 O O . THR A 1 97 ? 3.083 7.579 3.793 1.00 95.12 97 THR A O 1
ATOM 713 N N . GLU A 1 98 ? 4.578 7.673 5.453 1.00 96.25 98 GLU A N 1
ATOM 714 C CA . GLU A 1 98 ? 4.205 6.374 6.003 1.00 96.25 98 GLU A CA 1
ATOM 715 C C . GLU A 1 98 ? 2.895 6.484 6.809 1.00 96.25 98 GLU A C 1
ATOM 717 O O . GLU A 1 98 ? 2.843 7.059 7.901 1.00 96.25 98 GLU A O 1
ATOM 722 N N . ILE A 1 99 ? 1.808 5.924 6.264 1.00 97.25 99 ILE A N 1
ATOM 723 C CA . ILE A 1 99 ? 0.473 5.948 6.897 1.00 97.25 99 ILE A CA 1
ATOM 724 C C . ILE A 1 99 ? 0.385 4.978 8.086 1.00 97.25 99 ILE A C 1
ATOM 726 O O . ILE A 1 99 ? -0.280 5.279 9.074 1.00 97.25 99 ILE A O 1
ATOM 730 N N . PHE A 1 100 ? 1.076 3.836 8.017 1.00 96.50 100 PHE A N 1
ATOM 731 C CA . PHE A 1 100 ? 1.092 2.809 9.071 1.00 96.50 100 PHE A CA 1
ATOM 732 C C . PHE A 1 100 ? -0.315 2.389 9.554 1.00 96.50 100 PHE A C 1
ATOM 734 O O . PHE A 1 100 ? -0.589 2.260 10.744 1.00 96.50 100 PHE A O 1
ATOM 741 N N . GLY A 1 101 ? -1.222 2.211 8.593 1.00 97.31 101 GLY A N 1
ATOM 742 C CA . GLY A 1 101 ? -2.611 1.808 8.791 1.00 97.31 101 GLY A CA 1
ATOM 743 C C . GLY A 1 101 ? -3.104 0.943 7.630 1.00 97.31 101 GLY A C 1
ATOM 744 O O . GLY A 1 101 ? -2.340 0.713 6.685 1.00 97.31 101 GLY A O 1
ATOM 745 N N . PRO A 1 102 ? -4.368 0.486 7.654 1.00 98.00 102 PRO A N 1
ATOM 746 C CA . PRO A 1 102 ? -4.950 -0.360 6.611 1.00 98.00 102 PRO A CA 1
ATOM 747 C C . PRO A 1 102 ? -5.312 0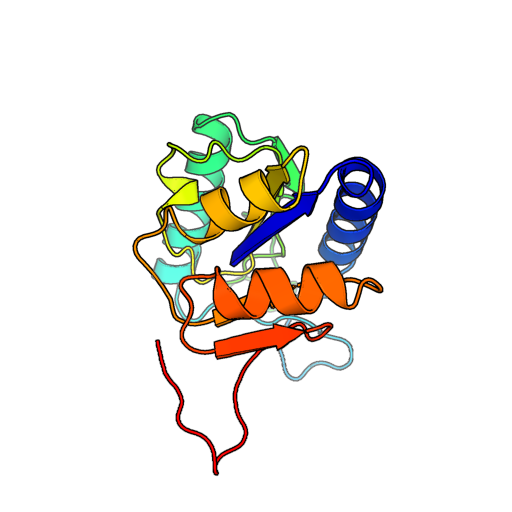.453 5.354 1.00 98.00 102 PRO A C 1
ATOM 749 O O . PRO A 1 102 ? -6.447 0.448 4.887 1.00 98.00 102 PRO A O 1
ATOM 752 N N . VAL A 1 103 ? -4.332 1.177 4.811 1.00 98.56 103 VAL A N 1
ATOM 753 C CA . VAL A 1 103 ? -4.460 2.044 3.638 1.00 98.56 103 VAL A CA 1
ATOM 754 C C . VAL A 1 103 ? -3.438 1.621 2.588 1.00 98.56 103 VAL A C 1
ATOM 756 O O . VAL A 1 103 ? -2.224 1.617 2.843 1.00 98.56 103 VAL A O 1
ATOM 759 N N . LEU A 1 104 ? -3.936 1.277 1.403 1.00 98.56 104 LEU A N 1
ATOM 760 C CA . LEU A 1 104 ? -3.126 1.008 0.224 1.00 98.56 104 LEU A CA 1
ATOM 761 C C . LEU A 1 104 ? -3.302 2.147 -0.780 1.00 98.56 104 LEU A C 1
ATOM 763 O O . LEU A 1 104 ? -4.416 2.434 -1.213 1.00 98.56 104 LEU A O 1
ATOM 767 N N . SER A 1 105 ? -2.188 2.767 -1.153 1.00 98.44 105 SER A N 1
ATOM 768 C CA . SER A 1 105 ? -2.136 3.753 -2.229 1.00 98.44 105 SER A CA 1
ATOM 769 C C . SER A 1 105 ? -1.760 3.071 -3.540 1.00 98.44 105 SER A C 1
ATOM 771 O O . SER A 1 105 ? -0.793 2.307 -3.573 1.00 98.44 105 SER A O 1
ATOM 773 N N . LEU A 1 106 ? -2.483 3.360 -4.614 1.00 98.62 106 LEU A N 1
ATOM 774 C CA . LEU A 1 106 ? -2.178 2.910 -5.963 1.00 98.62 106 LEU A CA 1
ATOM 775 C C . LEU A 1 106 ? -1.544 4.053 -6.752 1.00 98.62 106 LEU A C 1
ATOM 777 O O . LEU A 1 106 ? -1.982 5.204 -6.700 1.00 98.62 106 LEU A O 1
ATOM 781 N N . MET A 1 107 ? -0.488 3.704 -7.470 1.00 98.19 107 MET A N 1
ATOM 782 C CA . MET A 1 107 ? 0.136 4.514 -8.506 1.00 98.19 107 MET A CA 1
ATOM 783 C C . MET A 1 107 ? 0.217 3.675 -9.775 1.00 98.19 107 MET A C 1
ATOM 785 O O . MET A 1 107 ? 0.182 2.441 -9.726 1.00 98.19 107 MET A O 1
ATOM 789 N N . HIS A 1 108 ? 0.355 4.332 -10.918 1.00 98.31 108 HIS A N 1
ATOM 790 C CA . HIS A 1 108 ? 0.368 3.651 -12.203 1.00 98.31 108 HIS A CA 1
ATOM 791 C C . HIS A 1 108 ? 1.570 4.104 -13.012 1.00 98.31 108 HIS A C 1
ATOM 793 O O . HIS A 1 108 ? 1.794 5.300 -13.165 1.00 98.31 108 HIS A O 1
ATOM 799 N N . ALA A 1 109 ? 2.317 3.132 -13.516 1.00 98.31 109 ALA A N 1
ATOM 800 C CA . ALA A 1 109 ? 3.437 3.325 -14.414 1.00 98.31 109 ALA A CA 1
ATOM 801 C C . ALA A 1 109 ? 3.098 2.731 -15.784 1.00 98.31 109 ALA A C 1
ATOM 803 O O . ALA A 1 109 ? 2.375 1.737 -15.897 1.00 98.31 109 ALA A O 1
ATOM 804 N N . THR A 1 110 ? 3.637 3.329 -16.833 1.00 98.06 110 THR A N 1
ATOM 805 C CA . THR A 1 110 ? 3.524 2.842 -18.208 1.00 98.06 110 THR A CA 1
ATOM 806 C C . THR A 1 110 ? 4.409 1.623 -18.447 1.00 98.06 110 THR A C 1
ATOM 808 O O . THR A 1 110 ? 3.992 0.686 -19.128 1.00 98.06 110 THR A O 1
ATOM 811 N N . ASP A 1 111 ? 5.588 1.585 -17.825 1.00 98.06 111 ASP A N 1
ATOM 812 C CA . ASP A 1 111 ? 6.549 0.495 -17.941 1.00 98.06 111 ASP A CA 1
ATOM 813 C C . ASP A 1 111 ? 7.300 0.215 -16.623 1.00 98.06 111 ASP A C 1
ATOM 815 O O . ASP A 1 111 ? 7.047 0.804 -15.569 1.00 98.06 111 ASP A O 1
ATOM 819 N N . VAL A 1 112 ? 8.194 -0.775 -16.671 1.00 98.06 112 VAL A N 1
ATOM 820 C CA . VAL A 1 112 ? 8.968 -1.223 -15.505 1.00 98.06 112 VAL A CA 1
ATOM 821 C C . VAL A 1 112 ? 9.994 -0.175 -15.068 1.00 98.06 112 VAL A C 1
ATOM 823 O O . VAL A 1 112 ? 10.284 -0.091 -13.878 1.00 98.06 112 VAL A O 1
ATOM 826 N N . ASP A 1 113 ? 10.539 0.610 -15.998 1.00 98.31 113 ASP A N 1
ATOM 827 C CA . ASP A 1 113 ? 11.523 1.653 -15.700 1.00 98.31 113 ASP A CA 1
ATOM 828 C C . ASP A 1 113 ? 10.885 2.779 -14.888 1.00 98.31 113 ASP A C 1
ATOM 830 O O . ASP A 1 113 ? 11.391 3.160 -13.832 1.00 98.31 113 ASP A O 1
ATOM 834 N N . GLU A 1 114 ? 9.720 3.250 -15.328 1.00 98.31 114 GLU A N 1
ATOM 835 C CA . GLU A 1 114 ? 8.929 4.228 -14.591 1.00 98.31 114 GLU A CA 1
ATOM 836 C C . GLU A 1 114 ? 8.502 3.682 -13.220 1.00 98.31 114 GLU A C 1
ATOM 838 O O . GLU A 1 114 ? 8.585 4.392 -12.216 1.00 98.31 114 GLU A O 1
ATOM 843 N N . ALA A 1 115 ? 8.112 2.405 -13.137 1.00 98.06 115 ALA A N 1
ATOM 844 C CA . ALA A 1 115 ? 7.749 1.788 -11.864 1.00 98.06 115 ALA A CA 1
ATOM 845 C C . ALA A 1 115 ? 8.919 1.759 -10.868 1.00 98.06 115 ALA A C 1
ATOM 847 O O . ALA A 1 115 ? 8.732 2.098 -9.699 1.00 98.06 115 ALA A O 1
ATOM 848 N N . ILE A 1 116 ? 10.125 1.394 -11.317 1.00 98.19 116 ILE A N 1
ATOM 849 C CA . ILE A 1 116 ? 11.336 1.412 -10.482 1.00 98.19 116 ILE A CA 1
ATOM 850 C C . ILE A 1 116 ? 11.656 2.847 -10.050 1.00 98.19 116 ILE A C 1
ATOM 852 O O . ILE A 1 116 ? 11.906 3.083 -8.869 1.00 98.19 116 ILE A O 1
ATOM 856 N N . ALA A 1 117 ? 11.560 3.821 -10.959 1.00 97.69 117 ALA A N 1
ATOM 857 C CA . ALA A 1 117 ? 11.774 5.226 -10.625 1.00 97.69 117 ALA A CA 1
ATOM 858 C C . ALA A 1 117 ? 10.795 5.727 -9.545 1.00 97.69 117 ALA A C 1
ATOM 860 O O . ALA A 1 117 ? 11.201 6.440 -8.626 1.00 97.69 117 ALA A O 1
ATOM 861 N N . LEU A 1 118 ? 9.521 5.322 -9.601 1.00 96.62 118 LEU A N 1
ATOM 862 C CA . LEU A 1 118 ? 8.523 5.646 -8.574 1.00 96.62 118 LEU A CA 1
ATOM 863 C C . LEU A 1 118 ? 8.830 5.005 -7.213 1.00 96.62 118 LEU A C 1
ATOM 865 O O . LEU A 1 118 ? 8.545 5.613 -6.176 1.00 96.62 118 LEU A O 1
ATOM 869 N N . VAL A 1 119 ? 9.383 3.789 -7.202 1.00 95.56 119 VAL A N 1
ATOM 870 C CA . VAL A 1 119 ? 9.798 3.113 -5.964 1.00 95.56 119 VAL A CA 1
ATOM 871 C C . VAL A 1 119 ? 11.009 3.815 -5.350 1.00 95.56 119 VAL A C 1
ATOM 873 O O . VAL A 1 119 ? 10.973 4.132 -4.162 1.00 95.56 119 VAL A O 1
ATOM 876 N N . ASN A 1 120 ? 12.030 4.119 -6.155 1.00 95.94 120 ASN A N 1
ATOM 877 C CA . ASN A 1 120 ? 13.285 4.712 -5.686 1.00 95.94 120 ASN A CA 1
ATOM 878 C C . ASN A 1 120 ? 13.153 6.194 -5.311 1.00 95.94 120 ASN A C 1
ATOM 880 O O . ASN A 1 120 ? 13.929 6.702 -4.506 1.00 95.94 120 ASN A O 1
ATOM 884 N N . ASN A 1 121 ? 12.158 6.913 -5.841 1.00 92.44 121 ASN A N 1
ATOM 885 C CA . ASN A 1 121 ? 11.893 8.315 -5.497 1.00 92.44 121 ASN A CA 1
ATOM 886 C C . ASN A 1 121 ? 11.226 8.479 -4.112 1.00 92.44 121 ASN A C 1
ATOM 888 O O . ASN A 1 121 ? 10.288 9.262 -3.929 1.00 92.44 121 ASN A O 1
ATOM 892 N N . ARG A 1 122 ? 11.670 7.705 -3.121 1.00 86.06 122 ARG A N 1
ATOM 893 C CA . ARG A 1 122 ? 11.126 7.686 -1.763 1.00 86.06 122 ARG A CA 1
ATOM 894 C C . ARG A 1 122 ? 12.243 7.786 -0.744 1.00 86.06 122 ARG A C 1
ATOM 896 O O . ARG A 1 122 ? 13.350 7.316 -0.953 1.00 86.06 122 ARG A O 1
ATOM 903 N N . ALA A 1 123 ? 11.922 8.379 0.400 1.00 87.88 123 ALA A N 1
ATOM 904 C CA . ALA A 1 123 ? 12.867 8.527 1.505 1.00 87.88 123 ALA A CA 1
ATOM 905 C C . ALA A 1 123 ? 13.131 7.215 2.275 1.00 87.88 123 ALA A C 1
ATOM 907 O O . ALA A 1 123 ? 13.908 7.219 3.225 1.00 87.88 123 ALA A O 1
ATOM 908 N N . TYR A 1 124 ? 12.463 6.118 1.907 1.00 91.31 124 TYR A N 1
ATOM 909 C CA . TYR A 1 124 ? 12.493 4.841 2.617 1.00 91.31 124 TYR A CA 1
ATOM 910 C C . TYR A 1 124 ? 12.940 3.720 1.679 1.00 91.31 124 TYR A C 1
ATOM 912 O O . TYR A 1 124 ? 12.497 3.687 0.534 1.00 91.31 124 TYR A O 1
ATOM 920 N N . GLY A 1 125 ? 13.725 2.772 2.200 1.00 92.44 125 GLY A N 1
ATOM 921 C CA . GLY A 1 125 ? 14.274 1.643 1.441 1.00 92.44 125 GLY A CA 1
ATOM 922 C C . GLY A 1 125 ? 14.151 0.296 2.156 1.00 92.44 125 GLY A C 1
ATOM 923 O O . GLY A 1 125 ? 14.984 -0.575 1.961 1.00 92.44 125 GLY A O 1
ATOM 924 N N . ASN A 1 126 ? 13.136 0.085 3.001 1.00 94.88 126 ASN A N 1
ATOM 925 C CA . ASN A 1 126 ? 13.034 -1.147 3.796 1.00 94.88 126 ASN A CA 1
ATOM 926 C C . ASN A 1 126 ? 12.780 -2.401 2.930 1.00 94.88 126 ASN A C 1
ATOM 928 O O . ASN A 1 126 ? 13.582 -3.337 2.918 1.00 94.88 126 ASN A O 1
ATOM 932 N N . GLN A 1 127 ? 11.660 -2.432 2.197 1.00 95.44 127 GLN A N 1
ATOM 933 C CA . GLN A 1 127 ? 11.283 -3.577 1.363 1.00 95.44 127 GLN A CA 1
ATOM 934 C C . GLN A 1 127 ? 10.635 -3.138 0.055 1.00 95.44 127 GLN A C 1
ATOM 936 O O . GLN A 1 127 ? 9.859 -2.181 0.036 1.00 95.44 127 GLN A O 1
ATOM 941 N N . ALA A 1 128 ? 10.881 -3.902 -1.006 1.00 97.12 128 ALA A N 1
ATOM 942 C CA . ALA A 1 128 ? 10.172 -3.780 -2.271 1.00 97.12 128 ALA A CA 1
ATOM 943 C C . ALA A 1 128 ? 9.911 -5.167 -2.875 1.00 97.12 128 ALA A C 1
ATOM 945 O O . ALA A 1 128 ? 10.769 -6.048 -2.835 1.00 97.12 128 ALA A O 1
ATOM 946 N N . SER A 1 129 ? 8.732 -5.360 -3.462 1.00 97.81 129 SER A N 1
ATOM 947 C CA . SER A 1 129 ? 8.359 -6.614 -4.120 1.00 97.81 129 SER A CA 1
ATOM 948 C C . SER A 1 129 ? 7.865 -6.371 -5.537 1.00 97.81 129 SER A C 1
ATOM 950 O O . SER A 1 129 ? 7.198 -5.373 -5.801 1.00 97.81 129 SER A O 1
ATOM 952 N N . ILE A 1 130 ? 8.129 -7.327 -6.427 1.00 98.38 130 ILE A N 1
ATOM 953 C CA . ILE A 1 130 ? 7.583 -7.360 -7.786 1.00 98.38 130 ILE A CA 1
ATOM 954 C C . ILE A 1 130 ? 6.853 -8.676 -8.044 1.00 98.38 130 ILE A C 1
ATOM 956 O O . ILE A 1 130 ? 7.329 -9.748 -7.668 1.00 98.38 130 ILE A O 1
ATOM 960 N N . PHE A 1 131 ? 5.709 -8.594 -8.725 1.00 98.31 131 PHE A N 1
ATOM 961 C CA . PHE A 1 131 ? 4.957 -9.748 -9.210 1.00 98.31 131 PHE A CA 1
ATOM 962 C C . PHE A 1 131 ? 5.086 -9.829 -10.731 1.00 98.31 131 PHE A C 1
ATOM 964 O O . PHE A 1 131 ? 4.598 -8.962 -11.452 1.00 98.31 131 PHE A O 1
ATOM 971 N N . THR A 1 132 ? 5.798 -10.838 -11.230 1.00 98.06 132 THR A N 1
ATOM 972 C CA . THR A 1 132 ? 6.084 -10.999 -12.659 1.00 98.06 132 THR A CA 1
ATOM 973 C C . THR A 1 132 ? 6.405 -12.450 -13.018 1.00 98.06 132 THR A C 1
ATOM 975 O O . THR A 1 132 ? 6.991 -13.195 -12.230 1.00 98.06 132 THR A O 1
ATOM 978 N N . SER A 1 133 ? 6.063 -12.843 -14.246 1.00 97.88 133 SER A N 1
ATOM 979 C CA . SER A 1 133 ? 6.506 -14.096 -14.870 1.00 97.88 133 SER A CA 1
ATOM 980 C C . SER A 1 133 ? 7.790 -13.932 -15.697 1.00 97.88 133 SER A C 1
ATOM 982 O O . SER A 1 133 ? 8.362 -14.922 -16.152 1.00 97.88 133 SER A O 1
ATOM 984 N N . SER A 1 134 ? 8.273 -12.698 -15.895 1.00 98.38 134 SER A N 1
ATOM 985 C CA . SER A 1 134 ? 9.461 -12.415 -16.702 1.00 98.38 134 SER A CA 1
ATOM 986 C C . SER A 1 134 ? 10.731 -12.437 -15.854 1.00 98.38 134 SER A C 1
ATOM 988 O O . SER A 1 134 ? 10.953 -11.574 -15.003 1.00 98.38 134 SER A O 1
ATOM 990 N N . GLY A 1 135 ? 11.624 -13.386 -16.143 1.00 98.38 135 GLY A N 1
ATOM 991 C CA . GLY A 1 135 ? 12.935 -13.460 -15.491 1.00 98.38 135 GLY A CA 1
ATOM 992 C C . GLY A 1 135 ? 13.814 -12.232 -15.756 1.00 98.38 135 GLY A C 1
ATOM 993 O O . GLY A 1 135 ? 14.583 -11.829 -14.885 1.00 98.38 135 GLY A O 1
ATOM 994 N N . ALA A 1 136 ? 13.674 -11.597 -16.926 1.00 98.38 136 ALA A N 1
ATOM 995 C CA . ALA A 1 136 ? 14.394 -10.367 -17.253 1.00 98.38 136 ALA A CA 1
ATOM 996 C C . ALA A 1 136 ? 13.937 -9.198 -16.368 1.00 98.38 136 ALA A C 1
ATOM 998 O O . ALA A 1 136 ? 14.775 -8.495 -15.807 1.00 98.38 136 ALA A O 1
ATOM 999 N N . VAL A 1 137 ? 12.623 -9.048 -16.179 1.00 98.44 137 VAL A N 1
ATOM 1000 C CA . VAL A 1 137 ? 12.034 -8.015 -15.313 1.00 98.44 137 VAL A CA 1
ATOM 1001 C C . VAL A 1 137 ? 12.384 -8.265 -13.847 1.00 98.44 137 VAL A C 1
ATOM 1003 O O . VAL A 1 137 ? 12.843 -7.352 -13.169 1.00 98.44 137 VAL A O 1
ATOM 1006 N N . ALA A 1 138 ? 12.262 -9.509 -13.370 1.00 98.56 138 ALA A N 1
ATOM 1007 C CA . ALA A 1 138 ? 12.648 -9.871 -12.006 1.00 98.56 138 ALA A CA 1
ATOM 1008 C C . ALA A 1 138 ? 14.131 -9.572 -11.732 1.00 98.56 138 ALA A C 1
ATOM 1010 O O . ALA A 1 138 ? 14.481 -9.021 -10.688 1.00 98.56 138 ALA A O 1
ATOM 1011 N N . ARG A 1 139 ? 15.013 -9.901 -12.688 1.00 98.38 139 ARG A N 1
ATOM 1012 C CA . ARG A 1 139 ? 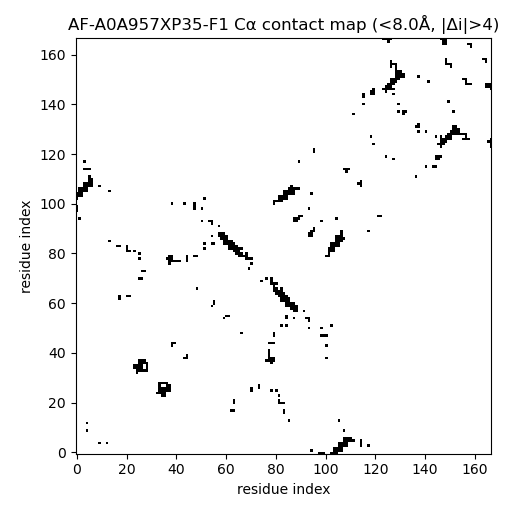16.439 -9.581 -12.592 1.00 98.38 139 ARG A CA 1
ATOM 1013 C C . ARG A 1 139 ? 16.656 -8.073 -12.562 1.00 98.38 139 ARG A C 1
ATOM 1015 O O . ARG A 1 139 ? 17.421 -7.629 -11.717 1.00 98.38 139 ARG A O 1
ATOM 1022 N N . LYS A 1 140 ? 16.021 -7.314 -13.455 1.00 98.56 140 LYS A N 1
ATOM 1023 C CA . LYS A 1 140 ? 16.147 -5.854 -13.521 1.00 98.56 140 LYS A CA 1
ATOM 1024 C C . LYS A 1 140 ? 15.761 -5.204 -12.192 1.00 98.56 140 LYS A C 1
ATOM 1026 O O . LYS A 1 140 ? 16.606 -4.594 -11.548 1.00 98.56 140 LYS A O 1
ATOM 1031 N N . PHE A 1 141 ? 14.543 -5.478 -11.725 1.00 98.44 141 PHE A N 1
ATOM 1032 C CA . PHE A 1 141 ? 14.012 -4.963 -10.463 1.00 98.44 141 PHE A CA 1
ATOM 1033 C C . PHE A 1 141 ? 14.955 -5.228 -9.286 1.00 98.44 141 PHE A C 1
ATOM 1035 O O . PHE A 1 141 ? 15.281 -4.318 -8.538 1.00 98.44 141 PHE A O 1
ATOM 1042 N N . ARG A 1 142 ? 15.478 -6.456 -9.172 1.00 97.50 142 ARG A N 1
ATOM 1043 C CA . ARG A 1 142 ? 16.404 -6.830 -8.096 1.00 97.50 142 ARG A CA 1
ATOM 1044 C C . ARG A 1 142 ? 17.692 -6.002 -8.046 1.00 97.50 142 ARG A C 1
ATOM 1046 O O . ARG A 1 142 ? 18.250 -5.874 -6.965 1.00 97.50 142 ARG A O 1
ATOM 1053 N N . HIS A 1 143 ? 18.212 -5.530 -9.179 1.00 97.62 143 HIS A N 1
ATOM 1054 C CA . HIS A 1 143 ? 19.474 -4.773 -9.196 1.00 97.62 143 HIS A CA 1
ATOM 1055 C C . HIS A 1 143 ? 19.272 -3.261 -9.163 1.00 97.62 143 HIS A C 1
ATOM 1057 O O . HIS A 1 143 ? 20.219 -2.554 -8.840 1.00 97.62 143 HIS A O 1
ATOM 1063 N N . GLU A 1 144 ? 18.093 -2.780 -9.550 1.00 98.12 144 GLU A N 1
ATOM 1064 C CA . GLU A 1 144 ? 17.850 -1.351 -9.759 1.00 98.12 144 GLU A CA 1
ATOM 1065 C C . GLU A 1 144 ? 16.957 -0.729 -8.684 1.00 98.12 144 GLU A C 1
ATOM 1067 O O . GLU A 1 144 ? 16.930 0.491 -8.574 1.00 98.12 144 GLU A O 1
ATOM 1072 N N . VAL A 1 145 ? 16.234 -1.525 -7.889 1.00 97.44 145 VAL A N 1
ATOM 1073 C CA . VAL A 1 145 ? 15.408 -0.986 -6.804 1.00 97.44 145 VAL A CA 1
ATOM 1074 C C . VAL A 1 145 ? 16.254 -0.623 -5.581 1.00 97.44 145 VAL A C 1
ATOM 1076 O O . VAL A 1 145 ? 17.068 -1.422 -5.115 1.00 97.44 145 VAL A O 1
ATOM 1079 N N . ASP A 1 146 ? 16.005 0.554 -5.015 1.00 96.31 146 ASP A N 1
ATOM 1080 C CA . ASP A 1 146 ? 16.662 1.046 -3.802 1.00 96.31 146 ASP A CA 1
ATOM 1081 C C . ASP A 1 146 ? 15.923 0.530 -2.554 1.00 96.31 146 ASP A C 1
ATOM 1083 O O . ASP A 1 146 ? 15.255 1.274 -1.834 1.00 96.31 146 ASP A O 1
ATOM 1087 N N . ALA A 1 147 ? 16.006 -0.784 -2.314 1.00 96.00 147 ALA A N 1
ATOM 1088 C CA . ALA A 1 147 ? 15.435 -1.427 -1.133 1.00 96.00 147 ALA A CA 1
ATOM 1089 C C . ALA A 1 147 ? 16.350 -2.515 -0.556 1.00 96.00 147 ALA A C 1
ATOM 1091 O O . ALA A 1 147 ? 16.939 -3.313 -1.283 1.00 96.00 147 ALA A O 1
ATOM 1092 N N . GLY A 1 148 ? 16.431 -2.586 0.771 1.00 95.00 148 GLY A N 1
ATOM 1093 C CA . GLY A 1 148 ? 17.290 -3.524 1.477 1.00 95.00 148 GLY A CA 1
ATOM 1094 C C . GLY A 1 148 ? 16.769 -4.961 1.475 1.00 95.00 148 GLY A C 1
ATOM 1095 O O . GLY A 1 148 ? 17.585 -5.880 1.519 1.00 95.00 148 GLY A O 1
ATOM 1096 N N . ASN A 1 149 ? 15.455 -5.183 1.356 1.00 96.56 149 ASN A N 1
ATOM 1097 C CA . ASN A 1 149 ? 14.890 -6.512 1.110 1.00 96.56 149 ASN A CA 1
ATOM 1098 C C . ASN A 1 149 ? 14.031 -6.532 -0.158 1.00 96.56 149 ASN A C 1
ATOM 1100 O O . ASN A 1 149 ? 13.043 -5.802 -0.267 1.00 96.56 149 ASN A O 1
ATOM 1104 N N . VAL A 1 150 ? 14.376 -7.414 -1.099 1.00 97.19 150 VAL A N 1
ATOM 1105 C CA . VAL A 1 150 ? 13.694 -7.521 -2.394 1.00 97.19 150 VAL A CA 1
ATOM 1106 C C . VAL A 1 150 ? 12.968 -8.856 -2.534 1.00 97.19 150 VAL A C 1
ATOM 1108 O O . VAL A 1 150 ? 13.584 -9.919 -2.458 1.00 97.19 150 VAL A O 1
ATOM 1111 N N . GLY A 1 151 ? 11.660 -8.802 -2.789 1.00 97.31 151 GLY A N 1
ATOM 1112 C CA . GLY A 1 151 ? 10.808 -9.968 -3.021 1.00 97.31 151 GLY A CA 1
ATOM 1113 C C . GLY A 1 151 ? 10.435 -10.159 -4.493 1.00 97.31 151 GLY A C 1
ATOM 1114 O O . GLY A 1 151 ? 9.976 -9.231 -5.153 1.00 97.31 151 GLY A O 1
ATOM 1115 N N . ILE A 1 152 ? 10.566 -11.383 -5.011 1.00 98.25 152 ILE A N 1
ATOM 1116 C CA . ILE A 1 152 ? 10.020 -11.766 -6.323 1.00 98.25 152 ILE A CA 1
ATOM 1117 C C . ILE A 1 152 ? 8.834 -12.702 -6.090 1.00 98.25 152 ILE A C 1
ATOM 1119 O O . ILE A 1 152 ? 9.006 -13.778 -5.523 1.00 98.25 152 ILE A O 1
ATOM 1123 N N . ASN A 1 153 ? 7.642 -12.303 -6.538 1.00 97.88 153 ASN A N 1
ATOM 1124 C CA . ASN A 1 153 ? 6.384 -13.044 -6.390 1.00 97.88 153 ASN A CA 1
ATOM 1125 C C . ASN A 1 153 ? 6.007 -13.368 -4.930 1.00 97.88 153 ASN A C 1
ATOM 1127 O O . ASN A 1 153 ? 5.363 -14.381 -4.659 1.00 97.88 153 ASN A O 1
ATOM 1131 N N . ILE A 1 154 ? 6.389 -12.494 -3.993 1.00 96.31 154 ILE A N 1
ATOM 1132 C CA . ILE A 1 154 ? 6.036 -12.581 -2.570 1.00 96.31 154 ILE A CA 1
ATOM 1133 C C . ILE A 1 154 ? 5.561 -11.220 -2.052 1.00 96.31 154 ILE A C 1
ATOM 1135 O O . ILE A 1 154 ? 6.113 -10.182 -2.414 1.00 96.31 154 ILE A O 1
ATOM 1139 N N . GLY A 1 155 ? 4.533 -11.212 -1.199 1.00 91.50 155 GLY A N 1
ATOM 1140 C CA . GLY A 1 155 ? 3.942 -9.968 -0.686 1.00 91.50 155 GLY A CA 1
ATOM 1141 C C . GLY A 1 155 ? 4.772 -9.283 0.400 1.00 91.50 155 GLY A C 1
ATOM 1142 O O . GLY A 1 155 ? 4.885 -8.063 0.401 1.00 91.50 155 GLY A O 1
ATOM 1143 N N . VAL A 1 156 ? 5.373 -10.062 1.301 1.00 94.12 156 VAL A N 1
ATOM 1144 C CA . VAL A 1 156 ? 6.211 -9.558 2.398 1.00 94.12 156 VAL A CA 1
ATOM 1145 C C . VAL A 1 156 ? 7.615 -10.109 2.206 1.00 94.12 156 VAL A C 1
ATOM 1147 O O . VAL A 1 156 ? 7.829 -11.313 2.332 1.00 94.12 156 VAL A O 1
ATOM 1150 N N . ALA A 1 157 ? 8.568 -9.233 1.897 1.00 94.06 157 ALA A N 1
ATOM 1151 C CA . ALA A 1 157 ? 9.959 -9.596 1.646 1.00 94.06 157 ALA A CA 1
ATOM 1152 C C . ALA A 1 157 ? 10.777 -9.635 2.947 1.00 94.06 157 ALA A C 1
ATOM 1154 O O . ALA A 1 157 ? 11.922 -9.200 2.982 1.00 94.06 157 ALA A O 1
ATOM 1155 N N . ALA A 1 158 ? 10.191 -10.134 4.039 1.00 93.12 158 ALA A N 1
ATOM 1156 C CA . ALA A 1 158 ? 10.915 -10.297 5.291 1.00 93.12 158 ALA A CA 1
ATOM 1157 C C . ALA A 1 158 ? 11.881 -11.494 5.178 1.00 93.12 158 ALA A C 1
ATOM 1159 O O . ALA A 1 158 ? 11.431 -12.611 4.899 1.00 93.12 158 ALA A O 1
ATOM 1160 N N . PRO A 1 159 ? 13.192 -11.290 5.383 1.00 92.25 159 PRO A N 1
ATOM 1161 C CA . PRO A 1 159 ? 14.162 -12.370 5.333 1.00 92.25 159 PRO A CA 1
ATOM 1162 C C . PRO A 1 159 ? 13.967 -13.357 6.486 1.00 92.25 159 PRO A C 1
ATOM 1164 O O . PRO A 1 159 ? 13.525 -13.010 7.582 1.00 92.25 159 PRO A O 1
ATOM 1167 N N . MET A 1 160 ? 14.362 -14.607 6.245 1.00 94.31 160 MET A N 1
ATOM 1168 C CA . MET A 1 160 ? 14.498 -15.602 7.308 1.00 94.31 160 MET A CA 1
ATOM 1169 C C . MET A 1 160 ? 15.602 -15.194 8.289 1.00 94.31 160 MET A C 1
ATOM 1171 O O . MET A 1 160 ? 16.544 -14.504 7.915 1.00 94.31 160 MET A O 1
ATOM 1175 N N . ALA A 1 161 ? 15.533 -15.696 9.524 1.00 95.00 161 ALA A N 1
ATOM 1176 C CA . ALA A 1 161 ? 16.398 -15.281 10.637 1.00 95.00 161 ALA A CA 1
ATOM 1177 C C . ALA A 1 161 ? 17.920 -15.399 10.397 1.00 95.00 161 ALA A C 1
ATOM 1179 O O . ALA A 1 161 ? 18.702 -14.794 11.121 1.00 95.00 161 ALA A O 1
ATOM 1180 N N . TYR A 1 162 ? 18.350 -16.190 9.413 1.00 95.12 162 TYR A N 1
ATOM 1181 C CA . TYR A 1 162 ? 19.757 -16.368 9.035 1.00 95.12 162 TYR A CA 1
ATOM 1182 C C . TYR A 1 162 ? 20.233 -15.410 7.927 1.00 95.12 162 TYR A C 1
ATOM 1184 O O . TYR A 1 162 ? 21.390 -15.480 7.517 1.00 95.12 162 TYR A O 1
ATOM 1192 N N . PHE A 1 163 ? 19.368 -14.515 7.450 1.00 95.19 163 PHE A N 1
ATOM 1193 C CA . PHE A 1 163 ? 19.712 -13.404 6.567 1.00 95.19 163 PHE A CA 1
ATOM 1194 C C . PHE A 1 163 ? 19.550 -12.070 7.313 1.00 95.19 163 PHE A C 1
ATOM 1196 O O . PHE A 1 163 ? 18.701 -11.962 8.201 1.00 95.19 163 PHE A O 1
ATOM 1203 N N . PRO A 1 164 ? 20.351 -11.043 6.980 1.00 92.44 164 PRO A N 1
ATOM 1204 C CA . PRO A 1 164 ? 20.200 -9.727 7.586 1.00 92.44 164 PRO A CA 1
ATOM 1205 C C . PRO A 1 164 ? 18.886 -9.074 7.151 1.00 92.44 164 PRO A C 1
ATOM 1207 O O . PRO A 1 164 ? 18.481 -9.194 5.999 1.00 92.44 164 PRO A O 1
ATOM 1210 N N . PHE A 1 165 ? 18.264 -8.334 8.068 1.00 93.88 165 PHE A N 1
ATOM 1211 C CA . PHE A 1 165 ? 17.186 -7.406 7.745 1.00 93.88 165 PHE A CA 1
ATOM 1212 C C . PHE A 1 165 ? 17.802 -6.042 7.413 1.00 93.88 165 PHE A C 1
ATOM 1214 O O . PHE A 1 165 ? 18.157 -5.285 8.316 1.00 93.88 165 PHE A O 1
ATOM 1221 N N . SER A 1 166 ? 17.988 -5.756 6.124 1.00 86.50 166 SER A N 1
ATOM 1222 C CA . SER A 1 166 ? 18.566 -4.499 5.625 1.00 86.50 166 SER A CA 1
ATOM 1223 C C . SER A 1 166 ? 17.480 -3.532 5.165 1.00 86.50 166 SER A C 1
ATOM 1225 O O . SER A 1 166 ? 16.518 -3.963 4.541 1.00 86.50 166 SER A O 1
ATOM 1227 N N . GLY A 1 167 ? 17.633 -2.236 5.438 1.00 80.69 167 GLY A N 1
ATOM 1228 C CA . GLY A 1 167 ? 16.716 -1.178 5.012 1.00 80.69 167 GLY A CA 1
ATOM 1229 C C . GLY A 1 167 ? 17.367 0.191 5.045 1.00 80.69 167 GLY A C 1
ATOM 1230 O O . GLY A 1 167 ? 18.507 0.273 5.559 1.00 80.69 167 GLY A O 1
#

Nearest PDB structures (foldseek):
  4iym-assembly1_C  TM=9.778E-01  e=2.420E-16  Sinorhizobium meliloti 1021
  9izv-assembly1_B  TM=9.670E-01  e=1.198E-16  Homo sapiens
  5eyu-assembly1_A  TM=9.648E-01  e=1.639E-12  Staphylococcus aureus
  4mpy-assembly1_C  TM=9.527E-01  e=3.762E-12  Staphylococcus aureus subsp. aureus COL
  5ez4-assembly1_B  TM=9.331E-01  e=5.179E-12  Staphylococcus aureus

Solvent-accessible surface area (backbone atoms only — not comparable to full-atom values): 9609 Å² total; per-residue (Å²): 87,77,48,71,30,46,44,84,43,41,67,63,49,55,52,54,52,41,52,56,41,70,70,56,39,65,37,62,74,87,47,89,80,42,74,39,50,57,48,94,37,63,69,55,33,54,51,34,49,49,49,54,54,48,32,46,73,69,63,17,45,69,78,29,80,17,64,92,56,76,40,90,99,41,74,88,54,32,50,55,44,45,25,34,34,34,68,43,45,78,88,40,68,64,61,74,47,88,64,90,54,59,44,42,35,29,35,79,23,78,39,70,67,53,41,41,52,62,57,47,73,47,99,64,27,48,65,46,62,47,81,72,91,45,68,68,57,55,53,49,51,68,75,69,44,61,39,50,18,74,19,78,70,41,92,72,44,73,63,58,92,92,48,81,89,42,90